Protein AF-A0AAU2MU47-F1 (afdb_monomer_lite)

Sequence (143 aa):
MTFEFDEEWTRAKGEAVMRLASAGPSPAPTPRPGPSPSAGDPDLGLVDRPVHSKASGIRTANAQARGRSTLDDAEAVGKSHSGWVAGPASNDCVAGWQRRLRELADLVDDAADALTKGANGITAEDQAIADRLRAAGGVLEDA

Secondary structure (DSSP, 8-state):
---HHHHHHHHHHHHHHHHHHH-PPPPPPPPP-PPPPPSS--------HHHHHHHHHHHHHHHHHHHH-PPPPHHHHHHHSTT----HHHHHHHHHHHHHHHHHHHHHHHHHHHHHHHHHHHHHHHHHHHHHHHHHHHHHH--

Radius of gyration: 25.7 Å; chains: 1; bounding box: 54×36×80 Å

pLDDT: mean 76.42, std 16.59, range [37.38, 96.19]

Structure (mmCIF, N/CA/C/O backbone):
data_AF-A0AAU2MU47-F1
#
_entry.id   AF-A0AAU2MU47-F1
#
loop_
_atom_site.group_PDB
_atom_site.id
_atom_site.type_symbol
_atom_site.label_atom_id
_atom_site.label_alt_id
_atom_site.label_comp_id
_atom_site.label_asym_id
_atom_site.label_entity_id
_atom_site.label_seq_id
_atom_site.pdbx_PDB_ins_code
_atom_site.Cartn_x
_atom_site.Cartn_y
_atom_site.Cartn_z
_atom_site.occupancy
_atom_site.B_iso_or_equiv
_atom_site.auth_s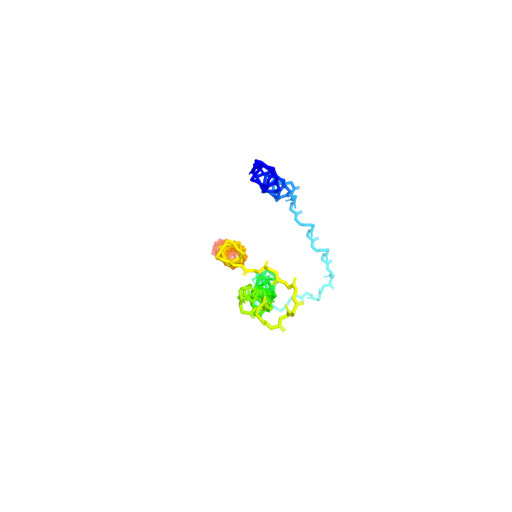eq_id
_atom_site.auth_comp_id
_atom_site.auth_asym_id
_atom_site.auth_atom_id
_atom_site.pdbx_PDB_model_num
ATOM 1 N N . MET A 1 1 ? 6.633 17.117 -20.357 1.00 42.00 1 MET A N 1
ATOM 2 C CA . MET A 1 1 ? 5.164 17.178 -20.220 1.00 42.00 1 MET A CA 1
ATOM 3 C C . MET A 1 1 ? 4.809 16.189 -19.113 1.00 42.00 1 MET A C 1
ATOM 5 O O . MET A 1 1 ? 4.725 15.007 -19.387 1.00 42.00 1 MET A O 1
ATOM 9 N N . THR A 1 2 ? 4.818 16.625 -17.850 1.00 54.06 2 THR A N 1
ATOM 10 C CA . THR A 1 2 ? 4.844 15.733 -16.661 1.00 54.06 2 THR A CA 1
ATOM 11 C C . THR A 1 2 ? 3.824 16.132 -15.588 1.00 54.06 2 THR A C 1
ATOM 13 O O . THR A 1 2 ? 3.965 15.750 -14.437 1.00 54.06 2 THR A O 1
ATOM 16 N N . PHE A 1 3 ? 2.797 16.906 -15.944 1.00 52.75 3 PHE A N 1
ATOM 17 C CA . PHE A 1 3 ? 1.870 17.499 -14.971 1.00 52.75 3 PHE A CA 1
ATOM 18 C C . PHE A 1 3 ? 0.585 16.688 -14.733 1.00 52.75 3 PHE A C 1
ATOM 20 O O . PHE A 1 3 ? -0.154 16.993 -13.809 1.00 52.75 3 PHE A O 1
ATOM 27 N N . GLU A 1 4 ? 0.329 15.630 -15.505 1.00 69.69 4 GLU A N 1
ATOM 28 C CA . GLU A 1 4 ? -0.947 14.897 -15.439 1.00 69.69 4 GLU A CA 1
ATOM 29 C C . GLU A 1 4 ? -1.026 13.902 -14.272 1.00 69.69 4 GLU A C 1
ATOM 31 O O . GLU A 1 4 ? -2.055 13.790 -13.612 1.00 69.69 4 GLU A O 1
ATOM 36 N N . PHE A 1 5 ? 0.075 13.210 -13.964 1.00 69.38 5 PHE A N 1
ATOM 37 C CA . PHE A 1 5 ? 0.056 12.141 -12.963 1.00 69.38 5 PHE A CA 1
ATOM 38 C C . PHE A 1 5 ? -0.057 12.664 -11.526 1.00 69.38 5 PHE A C 1
ATOM 40 O O . PHE A 1 5 ? -0.819 12.116 -10.734 1.00 69.38 5 PHE A O 1
ATOM 47 N N . ASP A 1 6 ? 0.672 13.726 -11.175 1.00 76.31 6 ASP A N 1
ATOM 48 C CA . ASP A 1 6 ? 0.603 14.292 -9.821 1.00 76.31 6 ASP A CA 1
ATOM 49 C C . ASP A 1 6 ? -0.767 14.928 -9.543 1.00 76.31 6 ASP A C 1
ATOM 51 O O . ASP A 1 6 ? -1.283 14.825 -8.426 1.00 76.31 6 ASP A O 1
ATOM 55 N N . GLU A 1 7 ? -1.405 15.514 -10.559 1.00 79.06 7 GLU A N 1
ATOM 56 C CA . GLU A 1 7 ? -2.770 16.034 -10.452 1.00 79.06 7 GLU A CA 1
ATOM 57 C C . GLU A 1 7 ? -3.803 14.912 -10.299 1.00 79.06 7 GLU A C 1
ATOM 59 O O . GLU A 1 7 ? -4.667 14.989 -9.419 1.00 79.06 7 GLU A O 1
ATOM 64 N N . GLU A 1 8 ? -3.703 13.842 -11.091 1.00 75.75 8 GLU A N 1
ATOM 65 C CA . GLU A 1 8 ? -4.571 12.668 -10.941 1.00 75.75 8 GLU A CA 1
ATOM 66 C C . GLU A 1 8 ? -4.379 11.977 -9.592 1.00 75.75 8 GLU A C 1
ATOM 68 O O . GLU A 1 8 ? -5.352 11.597 -8.936 1.00 75.75 8 GLU A O 1
ATOM 73 N N . TRP A 1 9 ? -3.135 11.865 -9.131 1.00 73.62 9 TRP A N 1
ATOM 74 C CA . TRP A 1 9 ? -2.810 11.249 -7.852 1.00 73.62 9 TRP A CA 1
ATOM 75 C C . TRP A 1 9 ? -3.358 12.054 -6.675 1.00 73.62 9 TRP A C 1
ATOM 77 O O . TRP A 1 9 ? -3.917 11.497 -5.725 1.00 73.62 9 TRP A O 1
ATOM 87 N N . THR A 1 10 ? -3.254 13.379 -6.750 1.00 83.62 10 THR A N 1
ATOM 88 C CA . THR A 1 10 ? -3.796 14.278 -5.728 1.00 83.62 10 THR A CA 1
ATOM 89 C C . THR A 1 10 ? -5.325 14.225 -5.707 1.00 83.62 10 THR A C 1
ATOM 91 O O . THR A 1 10 ? -5.925 14.159 -4.630 1.00 83.62 10 THR A O 1
ATOM 94 N N . ARG A 1 11 ? -5.963 14.150 -6.882 1.00 80.06 11 ARG A N 1
ATOM 95 C CA . ARG A 1 11 ? -7.417 13.975 -7.019 1.00 80.06 11 ARG A CA 1
ATOM 96 C C . ARG A 1 11 ? -7.891 12.651 -6.414 1.00 80.06 11 ARG A C 1
ATOM 98 O O . ARG A 1 11 ? -8.823 12.649 -5.613 1.00 80.06 11 ARG A O 1
ATOM 105 N N . ALA A 1 12 ? -7.213 11.547 -6.725 1.00 72.56 12 ALA A N 1
ATOM 106 C CA . ALA A 1 12 ? -7.555 10.220 -6.215 1.00 72.56 12 ALA A CA 1
ATOM 107 C C . ALA A 1 12 ? -7.453 10.137 -4.682 1.00 72.56 12 ALA A C 1
ATOM 109 O O . ALA A 1 12 ? -8.334 9.571 -4.030 1.00 72.56 12 ALA A O 1
ATOM 110 N N . LYS A 1 13 ? -6.421 10.754 -4.084 1.00 78.62 13 LYS A N 1
ATOM 111 C CA . LYS A 1 13 ? -6.307 10.867 -2.620 1.00 78.62 13 LYS A CA 1
ATOM 112 C C . LYS A 1 13 ? -7.459 11.662 -2.013 1.00 78.62 13 LYS A C 1
ATOM 114 O O .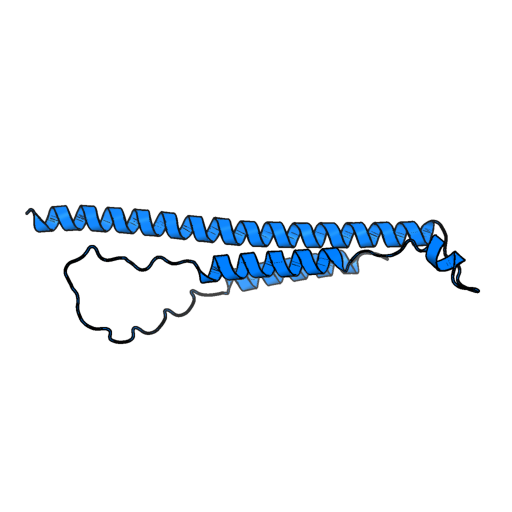 LYS A 1 13 ? -8.036 11.222 -1.021 1.00 78.62 13 LYS A O 1
ATOM 119 N N . GLY A 1 14 ? -7.801 12.806 -2.607 1.00 79.12 14 GLY A N 1
ATOM 120 C CA . GLY A 1 14 ? -8.910 13.641 -2.143 1.00 79.12 14 GLY A CA 1
ATOM 121 C C . GLY A 1 14 ? -10.241 12.888 -2.152 1.00 79.12 14 GLY A C 1
ATOM 122 O O . GLY A 1 14 ? -10.969 12.900 -1.161 1.00 79.12 14 GLY A O 1
ATOM 123 N N . GLU A 1 15 ? -10.528 12.149 -3.225 1.00 78.56 15 GLU A N 1
ATOM 124 C CA . GLU A 1 15 ? -11.738 11.328 -3.293 1.00 78.56 15 GLU A CA 1
ATOM 125 C C . GLU A 1 15 ? -11.760 10.197 -2.260 1.00 78.56 15 GLU A C 1
ATOM 127 O O . GLU A 1 15 ? -12.816 9.895 -1.707 1.00 78.56 15 GLU A O 1
ATOM 132 N N . ALA A 1 16 ? -10.621 9.555 -1.989 1.00 64.38 16 ALA A N 1
ATOM 133 C CA . ALA A 1 16 ? -10.541 8.494 -0.987 1.00 64.38 16 ALA A CA 1
ATOM 134 C C . ALA A 1 16 ? -10.826 9.027 0.427 1.00 64.38 16 ALA A C 1
ATOM 136 O O . ALA A 1 16 ? -11.589 8.413 1.172 1.00 64.38 16 ALA A O 1
ATOM 137 N N . VAL A 1 17 ? -10.282 10.201 0.764 1.00 76.50 17 VAL A N 1
ATOM 138 C CA . VAL A 1 17 ? -10.554 10.888 2.038 1.00 76.50 17 VAL A CA 1
ATOM 139 C C . VAL A 1 17 ? -12.030 11.272 2.145 1.00 76.50 17 VAL A C 1
ATOM 141 O O . VAL A 1 17 ? -12.652 11.024 3.176 1.00 76.50 17 VAL A O 1
ATOM 144 N N . MET A 1 18 ? -12.626 11.799 1.072 1.00 73.88 18 MET A N 1
ATOM 145 C CA . MET A 1 18 ? -14.053 12.129 1.050 1.00 73.88 18 MET A CA 1
ATOM 146 C C . MET A 1 18 ? -14.936 10.887 1.192 1.00 73.88 18 MET A C 1
ATOM 148 O O . MET A 1 18 ? -15.913 10.928 1.934 1.00 73.88 18 MET A O 1
ATOM 152 N N . ARG A 1 19 ? -14.595 9.763 0.546 1.00 69.50 19 ARG A N 1
ATOM 153 C CA . ARG A 1 19 ? -15.320 8.490 0.708 1.00 69.50 19 ARG A CA 1
ATOM 154 C C . ARG A 1 19 ? -15.230 7.961 2.136 1.00 69.50 19 ARG A C 1
ATOM 156 O O . ARG A 1 19 ? -16.230 7.470 2.641 1.00 69.50 19 ARG A O 1
ATOM 163 N N . LEU A 1 20 ? -14.077 8.099 2.790 1.00 62.75 20 LEU A N 1
ATOM 164 C CA . LEU A 1 20 ? -13.908 7.708 4.189 1.00 62.75 20 LEU A CA 1
ATOM 165 C C . LEU A 1 20 ? -14.724 8.606 5.131 1.00 62.75 20 LEU A C 1
ATOM 167 O O . LEU A 1 20 ? -15.364 8.100 6.043 1.00 62.75 20 LEU A O 1
ATOM 171 N N . ALA A 1 21 ? -14.769 9.914 4.870 1.00 67.75 21 ALA A N 1
ATOM 172 C CA . ALA A 1 21 ? -15.597 10.855 5.627 1.00 67.75 21 ALA A CA 1
ATOM 173 C C . ALA A 1 21 ? -17.108 10.668 5.376 1.00 67.75 21 ALA A C 1
ATOM 175 O O . ALA A 1 21 ? -17.922 10.968 6.244 1.00 67.75 21 ALA A O 1
ATOM 176 N N . SER A 1 22 ? -17.479 10.170 4.191 1.00 64.44 22 SER A N 1
ATOM 177 C CA . SER A 1 22 ? -18.869 9.900 3.787 1.00 64.44 22 SER A CA 1
ATOM 178 C C . SER A 1 22 ? -19.344 8.495 4.158 1.00 64.44 22 SER A C 1
ATOM 180 O O . SER A 1 22 ? -20.539 8.209 4.062 1.00 64.44 22 SER A O 1
ATOM 182 N N . ALA A 1 23 ? -18.428 7.602 4.540 1.00 56.03 23 ALA A N 1
ATOM 183 C CA . ALA A 1 23 ? -18.758 6.288 5.059 1.00 56.03 23 ALA A CA 1
ATOM 184 C C . ALA A 1 23 ? -19.409 6.481 6.432 1.00 56.03 23 ALA A C 1
ATOM 186 O O . ALA A 1 23 ? -18.741 6.566 7.459 1.00 56.03 23 ALA A O 1
ATOM 187 N N . GLY A 1 24 ? -20.735 6.616 6.427 1.00 56.00 24 GLY A N 1
ATOM 188 C CA . GLY A 1 24 ? -21.534 6.621 7.644 1.00 56.00 24 GLY A CA 1
ATOM 189 C C . GLY A 1 24 ? -21.294 5.353 8.476 1.00 56.00 24 GLY A C 1
ATOM 190 O O . GLY A 1 24 ? -20.769 4.362 7.957 1.00 56.00 24 GLY A O 1
ATOM 191 N N . PRO A 1 25 ? -21.674 5.368 9.765 1.00 52.31 25 PRO A N 1
ATOM 192 C CA . PRO A 1 25 ? -21.477 4.231 10.654 1.00 52.31 25 PRO A CA 1
ATOM 193 C C . PRO A 1 25 ? -22.059 2.960 10.031 1.00 52.31 25 PRO A C 1
ATOM 195 O O . PRO A 1 25 ? -23.197 2.943 9.555 1.00 52.31 25 PRO A O 1
ATOM 198 N N . SER A 1 26 ? -21.239 1.909 10.006 1.00 50.97 26 SER A N 1
ATOM 199 C CA . SER A 1 26 ? -21.611 0.597 9.482 1.00 50.97 26 SER A CA 1
ATOM 200 C C . SER A 1 26 ? -22.913 0.129 10.150 1.00 50.97 26 SER A C 1
ATOM 202 O O . SER A 1 26 ? -23.026 0.256 11.374 1.00 50.97 26 SER A O 1
ATOM 204 N N . PRO A 1 27 ? -23.910 -0.382 9.401 1.00 45.91 27 PRO A N 1
ATOM 205 C CA . PRO A 1 27 ? -25.163 -0.819 9.998 1.00 45.91 27 PRO A CA 1
ATOM 206 C C . PRO A 1 27 ? -24.881 -1.919 11.022 1.00 45.91 27 PRO A C 1
ATOM 208 O O . PRO A 1 27 ? -24.239 -2.926 10.713 1.00 45.91 27 PRO A O 1
ATOM 211 N N . ALA A 1 28 ? -25.349 -1.703 12.251 1.00 43.12 28 ALA A N 1
ATOM 212 C CA . ALA A 1 28 ? -25.200 -2.665 13.329 1.00 43.12 28 ALA A CA 1
ATOM 213 C C . ALA A 1 28 ? -25.838 -4.009 12.921 1.00 43.12 28 ALA A C 1
ATOM 215 O O . ALA A 1 28 ? -26.951 -4.017 12.379 1.00 43.12 28 ALA A O 1
ATOM 216 N N . PRO A 1 29 ? -25.163 -5.149 13.155 1.00 47.06 29 PRO A N 1
ATOM 217 C CA . PRO A 1 29 ? -25.738 -6.453 12.862 1.00 47.06 29 PRO A CA 1
ATOM 218 C C . PRO A 1 29 ? -27.030 -6.644 13.665 1.00 47.06 29 PRO A C 1
ATOM 220 O O . PRO A 1 29 ? -27.088 -6.361 14.861 1.00 47.06 29 PRO A O 1
ATOM 223 N N . THR A 1 30 ? -28.083 -7.117 12.999 1.00 45.34 30 THR A N 1
ATOM 224 C CA . THR A 1 30 ? -29.383 -7.385 13.624 1.00 45.34 30 THR A CA 1
ATOM 225 C C . THR A 1 30 ? -29.220 -8.456 14.714 1.00 45.34 30 THR A C 1
ATOM 227 O O . THR A 1 30 ? -28.721 -9.543 14.403 1.00 45.34 30 THR A O 1
ATOM 230 N N . PRO A 1 31 ? -29.631 -8.208 15.974 1.00 40.44 31 PRO A N 1
ATOM 231 C CA . PRO A 1 31 ? -29.492 -9.189 17.044 1.00 40.44 31 PRO A CA 1
ATOM 232 C C . PRO A 1 31 ? -30.339 -10.429 16.744 1.00 40.44 31 PRO A C 1
ATOM 234 O O . PRO A 1 31 ? -31.557 -10.346 16.583 1.00 40.44 31 PRO A O 1
ATOM 237 N N . ARG A 1 32 ? -29.697 -11.595 16.666 1.00 47.88 32 ARG A N 1
ATOM 238 C CA . ARG A 1 32 ? -30.381 -12.892 16.610 1.00 47.88 32 ARG A CA 1
ATOM 239 C C . ARG A 1 32 ? -30.698 -13.317 18.053 1.00 47.88 32 ARG A C 1
ATOM 241 O O . ARG A 1 32 ? -29.802 -13.200 18.887 1.00 47.88 32 ARG A O 1
ATOM 248 N N . PRO A 1 33 ? -31.907 -13.815 18.381 1.00 37.38 33 PRO A N 1
ATOM 249 C CA . PRO A 1 33 ? -32.217 -14.218 19.750 1.00 37.38 33 PRO A CA 1
ATOM 250 C C . PRO A 1 33 ? -31.368 -15.439 20.127 1.00 37.38 33 PRO A C 1
ATOM 252 O O . PRO A 1 33 ? -31.555 -16.525 19.576 1.00 37.38 33 PRO A O 1
ATOM 255 N N . GLY A 1 34 ? -30.402 -15.239 21.020 1.00 49.28 34 GLY A N 1
ATOM 256 C CA . GLY A 1 34 ? -29.652 -16.296 21.696 1.00 49.28 34 GLY A CA 1
ATOM 257 C C . GLY A 1 34 ? -30.246 -16.586 23.082 1.00 49.28 34 GLY A C 1
ATOM 258 O O . GLY A 1 34 ? -30.967 -15.742 23.617 1.00 49.28 34 GLY A O 1
ATOM 259 N N . PRO A 1 35 ? -29.989 -17.772 23.660 1.00 40.34 35 PRO A N 1
ATOM 260 C CA . PRO A 1 35 ? -30.527 -18.153 24.964 1.00 40.34 35 PRO A CA 1
ATOM 261 C C . PRO A 1 35 ? -30.010 -17.239 26.094 1.00 40.34 35 PRO A C 1
ATOM 263 O O . PRO A 1 35 ? -28.840 -16.864 26.113 1.00 40.34 35 PRO A O 1
ATOM 266 N N . SER A 1 36 ? -30.909 -16.893 27.023 1.00 44.16 36 SER A N 1
ATOM 267 C CA . SER A 1 36 ? -30.685 -16.061 28.221 1.00 44.16 36 SER A CA 1
ATOM 268 C C . SER A 1 36 ? -29.695 -16.668 29.241 1.00 44.16 36 SER A C 1
ATOM 270 O O . SER A 1 36 ? -29.420 -17.867 29.189 1.00 44.16 36 SER A O 1
ATOM 272 N N . PRO A 1 37 ? -29.142 -15.843 30.158 1.00 42.97 37 PRO A N 1
ATOM 273 C CA . PRO A 1 37 ? -27.734 -15.891 30.544 1.00 42.97 37 PRO A CA 1
ATOM 274 C C . PRO A 1 37 ? -27.448 -16.760 31.772 1.00 42.97 37 PRO A C 1
ATOM 276 O O . PRO A 1 37 ? -28.228 -16.821 32.720 1.00 42.97 37 PRO A O 1
ATOM 279 N N . SER A 1 38 ? -26.260 -17.365 31.780 1.00 39.53 38 SER A N 1
ATOM 280 C CA . SER A 1 38 ? -25.585 -17.787 33.007 1.00 39.53 38 SER A CA 1
ATOM 281 C C . SER A 1 38 ? -24.858 -16.578 33.587 1.00 39.53 38 SER A C 1
ATOM 283 O O . SER A 1 38 ? -24.176 -15.876 32.846 1.00 39.53 38 SER A O 1
ATOM 285 N N . ALA A 1 39 ? -24.993 -16.359 34.896 1.00 39.38 39 ALA A N 1
ATOM 286 C CA . ALA A 1 39 ? -24.252 -15.360 35.655 1.00 39.38 39 ALA A CA 1
ATOM 287 C C . ALA A 1 39 ? -22.741 -15.608 35.513 1.00 39.38 39 ALA A C 1
ATOM 289 O O . ALA A 1 39 ? -22.159 -16.488 36.142 1.00 39.38 39 ALA A O 1
ATOM 290 N N . GLY A 1 40 ? -22.138 -14.857 34.610 1.00 42.34 40 GLY A N 1
ATOM 291 C CA . GLY A 1 40 ? -20.720 -14.771 34.331 1.00 42.34 40 GLY A CA 1
ATOM 292 C C . GLY A 1 40 ? -20.537 -13.419 33.664 1.00 42.34 40 GLY A C 1
ATOM 293 O O . GLY A 1 40 ? -21.356 -13.049 32.825 1.00 42.34 40 GLY A O 1
ATOM 294 N N . ASP A 1 41 ? -19.544 -12.672 34.135 1.00 47.56 41 ASP A N 1
ATOM 295 C CA . ASP A 1 41 ? -19.172 -11.326 33.694 1.00 47.56 41 ASP A CA 1
ATOM 296 C C . ASP A 1 41 ? -19.490 -11.105 32.197 1.00 47.56 41 ASP A C 1
ATOM 298 O O . ASP A 1 41 ? -19.022 -11.899 31.373 1.00 47.56 41 ASP A O 1
ATOM 302 N N . PRO A 1 42 ? -20.331 -10.119 31.819 1.00 46.66 42 PRO A N 1
ATOM 303 C CA . PRO A 1 42 ? -20.730 -9.951 30.431 1.00 46.66 42 PRO A CA 1
ATOM 304 C C . PRO A 1 42 ? -19.510 -9.561 29.596 1.00 46.66 42 PRO A C 1
ATOM 306 O O . PRO A 1 42 ? -19.056 -8.417 29.612 1.00 46.66 42 PRO A O 1
ATOM 309 N N . ASP A 1 43 ? -18.984 -10.534 28.854 1.00 53.56 43 ASP A N 1
ATOM 310 C CA . ASP A 1 43 ? -18.076 -10.289 27.743 1.00 53.56 43 ASP A CA 1
ATOM 311 C C . ASP A 1 43 ? -18.837 -9.455 26.706 1.00 53.56 43 ASP A C 1
ATOM 313 O O . ASP A 1 43 ? -19.765 -9.935 26.049 1.00 53.56 43 ASP A O 1
ATOM 317 N N . LEU A 1 44 ? -18.479 -8.174 26.602 1.00 57.00 44 LEU A N 1
ATOM 318 C CA . LEU A 1 44 ? -19.135 -7.217 25.712 1.00 57.00 44 LEU A CA 1
ATOM 319 C C . LEU A 1 44 ? -18.833 -7.478 24.228 1.00 57.00 44 LEU A C 1
ATOM 321 O O . LEU A 1 44 ? -19.311 -6.734 23.373 1.00 57.00 44 LEU A O 1
ATOM 325 N N . GLY A 1 45 ? -18.066 -8.523 23.896 1.00 53.41 45 GLY A N 1
ATOM 326 C CA . GLY A 1 45 ? -17.855 -8.936 22.513 1.00 53.41 45 GLY A CA 1
ATOM 327 C C . GLY A 1 45 ? -17.075 -7.907 21.694 1.00 53.41 45 GLY A C 1
ATOM 328 O O . GLY A 1 45 ? -17.290 -7.792 20.486 1.00 53.41 45 GLY A O 1
ATOM 329 N N . LEU A 1 46 ? -16.162 -7.173 22.340 1.00 56.34 46 LEU A N 1
ATOM 330 C CA . LEU A 1 46 ? -15.270 -6.191 21.718 1.00 56.34 46 LEU A CA 1
ATOM 331 C C . LEU A 1 46 ? -14.203 -6.915 20.882 1.00 56.34 46 LEU A C 1
ATOM 333 O O . LEU A 1 46 ? -13.065 -7.106 21.308 1.00 56.34 46 LEU A O 1
ATOM 337 N N . VAL A 1 47 ? -14.587 -7.415 19.705 1.00 57.75 47 VAL A N 1
ATOM 338 C CA . VAL A 1 47 ? -13.723 -8.264 18.875 1.00 57.75 47 VAL A CA 1
ATOM 339 C C . VAL A 1 47 ? -13.451 -7.612 17.518 1.00 57.75 47 VAL A C 1
ATOM 341 O O . VAL A 1 47 ? -14.168 -7.860 16.551 1.00 57.75 47 VAL A O 1
ATOM 344 N N . ASP A 1 48 ? -12.347 -6.870 17.386 1.00 61.16 48 ASP A N 1
ATOM 345 C CA . ASP A 1 48 ? -11.945 -6.251 16.106 1.00 61.16 48 ASP A CA 1
ATOM 346 C C . ASP A 1 48 ? -11.156 -7.189 15.160 1.00 61.16 48 ASP A C 1
ATOM 348 O O . ASP A 1 48 ? -10.274 -6.821 14.373 1.00 61.16 48 ASP A O 1
ATOM 352 N N . ARG A 1 49 ? -11.472 -8.487 15.219 1.00 69.94 49 ARG A N 1
ATOM 353 C CA . ARG A 1 49 ? -10.864 -9.503 14.344 1.00 69.94 49 ARG A CA 1
ATOM 354 C C . ARG A 1 49 ? -11.025 -9.210 12.846 1.00 69.94 49 ARG A C 1
ATOM 356 O O . ARG A 1 49 ? -10.091 -9.539 12.106 1.00 69.94 49 ARG A O 1
ATOM 363 N N . PRO A 1 50 ? -12.142 -8.633 12.358 1.00 80.06 50 PRO A N 1
ATOM 364 C CA . PRO A 1 50 ? -12.289 -8.323 10.942 1.00 80.06 50 PRO A CA 1
ATOM 365 C C . PRO A 1 50 ? -11.265 -7.300 10.435 1.00 80.06 50 PRO A C 1
ATOM 367 O O . PRO A 1 50 ? -10.669 -7.544 9.383 1.00 80.06 50 PRO A O 1
ATOM 370 N N . VAL A 1 51 ? -11.001 -6.205 11.163 1.00 80.81 51 VAL A N 1
ATOM 371 C CA . VAL A 1 51 ? -10.046 -5.172 10.718 1.00 80.81 51 VAL A CA 1
ATOM 372 C C . VAL A 1 51 ? -8.621 -5.708 10.741 1.00 80.81 51 VAL A C 1
ATOM 374 O O . VAL A 1 51 ? -7.902 -5.575 9.748 1.00 80.81 51 VAL A O 1
ATOM 377 N N . HIS A 1 52 ? -8.229 -6.421 11.799 1.00 80.69 52 HIS A N 1
ATOM 378 C CA . HIS A 1 52 ? -6.920 -7.078 11.850 1.00 80.69 52 HIS A CA 1
ATOM 379 C C . HIS A 1 52 ? -6.732 -8.107 10.730 1.00 80.69 52 HIS A C 1
ATOM 381 O O . HIS A 1 52 ? -5.665 -8.173 10.114 1.00 80.69 52 HIS A O 1
ATOM 387 N N . SER A 1 53 ? -7.773 -8.884 10.417 1.00 81.50 53 SER A N 1
ATOM 388 C CA . SER A 1 53 ? -7.743 -9.834 9.303 1.00 81.50 53 SER A CA 1
ATOM 389 C C . SER A 1 53 ? -7.567 -9.125 7.958 1.00 81.50 53 SER A C 1
ATOM 391 O O . SER A 1 53 ? -6.750 -9.558 7.144 1.00 81.50 53 SER A O 1
ATOM 393 N N . LYS A 1 54 ? -8.266 -8.005 7.726 1.00 83.00 54 LYS A N 1
ATOM 394 C CA . LYS A 1 54 ? -8.101 -7.202 6.506 1.00 83.00 54 LYS A CA 1
ATOM 395 C C . LYS A 1 54 ? -6.706 -6.590 6.408 1.00 83.00 54 LYS A C 1
ATOM 397 O O . LYS A 1 54 ? -6.082 -6.728 5.360 1.00 83.00 54 LYS A O 1
ATOM 402 N N . ALA A 1 55 ? -6.191 -5.994 7.482 1.00 86.88 55 ALA A N 1
ATOM 403 C CA . ALA A 1 55 ? -4.839 -5.439 7.516 1.00 86.88 55 ALA A CA 1
ATOM 404 C C . ALA A 1 55 ? -3.774 -6.514 7.229 1.00 86.88 55 ALA A C 1
ATOM 406 O O . ALA A 1 55 ? -2.873 -6.305 6.419 1.00 86.88 55 ALA A O 1
ATOM 407 N N . SER A 1 56 ? -3.919 -7.707 7.811 1.00 86.81 56 SER A N 1
ATOM 408 C CA . SER A 1 56 ? -3.047 -8.853 7.522 1.00 86.81 56 SER A CA 1
ATOM 409 C C . SER A 1 56 ? -3.141 -9.318 6.061 1.00 86.81 56 SER A C 1
ATOM 411 O O . SER A 1 56 ? -2.116 -9.590 5.426 1.00 86.81 56 SER A O 1
ATOM 413 N N . GLY A 1 57 ? -4.350 -9.354 5.494 1.00 87.19 57 GLY A N 1
ATOM 414 C CA . GLY A 1 57 ? -4.563 -9.669 4.081 1.00 87.19 57 GLY A CA 1
ATOM 415 C C . GLY A 1 57 ? -3.893 -8.658 3.149 1.00 87.19 57 GLY A C 1
ATOM 416 O O . GLY A 1 57 ? -3.242 -9.058 2.185 1.00 87.19 57 GLY A O 1
ATOM 417 N N . ILE A 1 58 ? -3.981 -7.364 3.472 1.00 89.75 58 ILE A N 1
ATOM 418 C CA . ILE A 1 58 ? -3.315 -6.282 2.734 1.00 89.75 58 ILE A CA 1
ATOM 419 C C . ILE A 1 58 ? -1.796 -6.474 2.755 1.00 89.75 58 ILE A C 1
ATOM 421 O O . ILE A 1 58 ? -1.187 -6.493 1.688 1.00 89.75 58 ILE A O 1
ATOM 425 N N . ARG A 1 59 ? -1.191 -6.712 3.928 1.00 90.88 59 ARG A N 1
ATOM 426 C CA . ARG A 1 59 ? 0.256 -6.984 4.039 1.00 90.88 59 ARG A CA 1
ATOM 427 C C . ARG A 1 59 ? 0.676 -8.185 3.194 1.00 90.88 59 ARG A C 1
ATOM 429 O O . ARG A 1 59 ? 1.673 -8.132 2.481 1.00 90.88 59 ARG A O 1
ATOM 436 N N . THR A 1 60 ? -0.109 -9.260 3.232 1.00 93.00 60 THR A N 1
ATOM 437 C CA . THR A 1 60 ? 0.161 -10.468 2.439 1.00 93.00 60 THR A CA 1
ATOM 438 C C . THR A 1 60 ? 0.128 -10.172 0.940 1.00 93.00 60 THR A C 1
ATOM 440 O O . THR A 1 60 ? 1.048 -10.546 0.211 1.00 93.00 60 THR A O 1
ATOM 443 N N . ALA A 1 61 ? -0.907 -9.471 0.473 1.00 93.25 61 ALA A N 1
ATOM 444 C CA . ALA A 1 61 ? -1.036 -9.087 -0.928 1.00 93.25 61 ALA A CA 1
ATOM 445 C C . ALA A 1 61 ? 0.094 -8.138 -1.366 1.00 93.25 61 ALA A C 1
ATOM 447 O O . ALA A 1 61 ? 0.654 -8.317 -2.448 1.00 93.25 61 ALA A O 1
ATOM 448 N N . ASN A 1 62 ? 0.471 -7.183 -0.513 1.00 93.50 62 ASN A N 1
ATOM 449 C CA . ASN A 1 62 ? 1.553 -6.235 -0.766 1.00 93.50 62 ASN A CA 1
ATOM 450 C C . ASN A 1 62 ? 2.918 -6.934 -0.861 1.00 93.50 62 ASN A C 1
ATOM 452 O O . ASN A 1 62 ? 3.673 -6.697 -1.800 1.00 93.50 62 ASN A O 1
ATOM 456 N N . ALA A 1 63 ? 3.206 -7.876 0.041 1.00 91.19 63 ALA A N 1
ATOM 457 C CA . ALA A 1 63 ? 4.420 -8.689 -0.010 1.00 91.19 63 ALA A CA 1
ATOM 458 C C . ALA A 1 63 ? 4.508 -9.514 -1.308 1.00 91.19 63 ALA A C 1
ATOM 460 O O . ALA A 1 63 ? 5.554 -9.552 -1.959 1.00 91.19 63 ALA A O 1
ATOM 461 N N . GLN A 1 64 ? 3.396 -10.120 -1.740 1.00 91.12 64 GLN A N 1
ATOM 462 C CA . GLN A 1 64 ? 3.334 -10.831 -3.021 1.00 91.12 64 GLN A CA 1
ATOM 463 C C . GLN A 1 64 ? 3.470 -9.899 -4.231 1.00 91.12 64 GLN A C 1
ATOM 465 O O . GLN A 1 64 ? 3.994 -10.309 -5.266 1.00 91.12 64 GLN A O 1
ATOM 470 N N . ALA A 1 65 ? 2.954 -8.671 -4.150 1.00 89.12 65 ALA A N 1
ATOM 471 C CA . ALA A 1 65 ? 3.102 -7.676 -5.206 1.00 89.12 65 ALA A CA 1
ATOM 472 C C . ALA A 1 65 ? 4.564 -7.226 -5.325 1.00 89.12 65 ALA A C 1
ATOM 474 O O . ALA A 1 65 ? 5.114 -7.276 -6.422 1.00 89.12 65 ALA A O 1
ATOM 475 N N . ARG A 1 66 ? 5.220 -6.916 -4.199 1.00 89.50 66 ARG A N 1
ATOM 476 C CA . ARG A 1 66 ? 6.646 -6.556 -4.135 1.00 89.50 66 ARG A CA 1
ATOM 477 C C . ARG A 1 66 ? 7.554 -7.600 -4.767 1.00 89.50 66 ARG A C 1
ATOM 479 O O . ARG A 1 66 ? 8.435 -7.251 -5.545 1.00 89.50 66 ARG A O 1
ATOM 486 N N . GLY A 1 67 ? 7.316 -8.877 -4.467 1.00 84.88 67 GLY A N 1
ATOM 487 C CA . GLY A 1 67 ? 8.090 -9.975 -5.051 1.00 84.88 67 GLY A CA 1
ATOM 488 C C . GLY A 1 67 ? 7.920 -10.123 -6.568 1.00 84.88 67 GLY A C 1
ATOM 489 O O . GLY A 1 67 ? 8.765 -10.732 -7.212 1.00 84.88 67 GLY A O 1
ATOM 490 N N . ARG A 1 68 ? 6.843 -9.573 -7.147 1.00 85.88 68 ARG A N 1
ATOM 491 C CA . ARG A 1 68 ? 6.530 -9.650 -8.585 1.00 85.88 68 ARG A CA 1
ATOM 492 C C . ARG A 1 68 ? 6.790 -8.350 -9.344 1.00 85.88 68 ARG A C 1
ATOM 494 O O . ARG A 1 68 ? 6.728 -8.351 -10.566 1.00 85.88 68 ARG A O 1
ATOM 501 N N . SER A 1 69 ? 7.042 -7.246 -8.646 1.00 83.69 69 SER A N 1
ATOM 502 C CA . SER A 1 69 ? 7.167 -5.909 -9.233 1.00 83.69 69 SER A CA 1
ATOM 503 C C . SER A 1 69 ? 8.617 -5.498 -9.518 1.00 83.69 69 SER A C 1
ATOM 505 O O . SER A 1 69 ? 8.901 -4.314 -9.695 1.00 83.69 69 SER A O 1
ATOM 507 N N . THR A 1 70 ? 9.557 -6.443 -9.514 1.00 86.94 70 THR A N 1
ATOM 508 C CA . THR A 1 70 ? 10.947 -6.198 -9.911 1.00 86.94 70 THR A CA 1
ATOM 509 C C . THR A 1 70 ? 11.038 -6.091 -11.426 1.00 86.94 70 THR A C 1
ATOM 511 O O . THR A 1 70 ? 10.664 -7.017 -12.138 1.00 86.94 70 THR A O 1
ATOM 514 N N . LEU A 1 71 ? 11.531 -4.953 -11.905 1.00 87.19 71 LEU A N 1
ATOM 515 C CA . LEU A 1 71 ? 11.794 -4.723 -13.325 1.00 87.19 71 LEU A CA 1
ATOM 516 C C . LEU A 1 71 ? 13.234 -5.123 -13.660 1.00 87.19 71 LEU A C 1
ATOM 518 O O . LEU A 1 71 ? 14.129 -4.868 -12.856 1.00 87.19 71 LEU A O 1
ATOM 522 N N . ASP A 1 72 ? 13.451 -5.709 -14.833 1.00 86.50 72 ASP A N 1
ATOM 523 C CA . ASP A 1 72 ? 14.785 -6.091 -15.303 1.00 86.50 72 ASP A CA 1
ATOM 524 C C . ASP A 1 72 ? 15.641 -4.874 -15.691 1.00 86.50 72 ASP A C 1
ATOM 526 O O . ASP A 1 72 ? 15.118 -3.809 -16.029 1.00 86.50 72 ASP A O 1
ATOM 530 N N . ASP A 1 73 ? 16.969 -5.042 -15.684 1.00 85.00 73 ASP A N 1
ATOM 531 C CA . ASP A 1 73 ? 17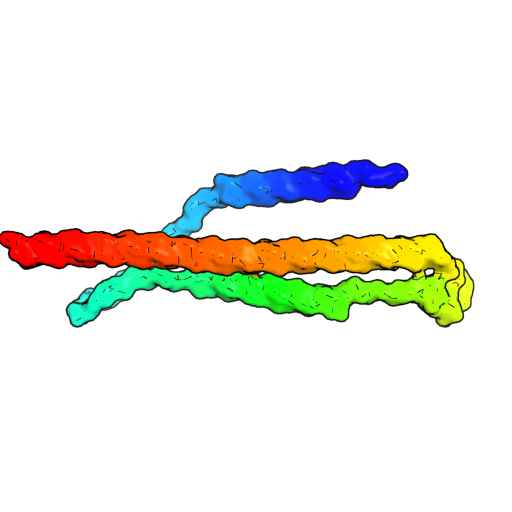.895 -4.053 -16.246 1.00 85.00 73 ASP A CA 1
ATOM 532 C C . ASP A 1 73 ? 17.670 -3.945 -17.761 1.00 85.00 73 ASP A C 1
ATOM 534 O O . ASP A 1 73 ? 17.847 -4.914 -18.508 1.00 85.00 73 ASP A O 1
ATOM 538 N N . ALA A 1 74 ? 17.253 -2.764 -18.217 1.00 85.06 74 ALA A N 1
ATOM 539 C CA . ALA A 1 74 ? 16.855 -2.565 -19.601 1.00 85.06 74 ALA A CA 1
ATOM 540 C C . ALA A 1 74 ? 18.034 -2.737 -20.564 1.00 85.06 74 ALA A C 1
ATOM 542 O O . ALA A 1 74 ? 17.840 -3.254 -21.661 1.00 85.06 74 ALA A O 1
ATOM 543 N N . GLU A 1 75 ? 19.249 -2.344 -20.177 1.00 83.62 75 GLU A N 1
ATOM 544 C CA . GLU A 1 75 ? 20.444 -2.516 -21.007 1.00 83.62 75 GLU A CA 1
ATOM 545 C C . GLU A 1 75 ? 20.841 -3.994 -21.128 1.00 83.62 75 GLU A C 1
ATOM 547 O O . GLU A 1 75 ? 21.178 -4.458 -22.219 1.00 83.62 75 GLU A O 1
ATOM 552 N N . ALA A 1 76 ? 20.762 -4.759 -20.038 1.00 84.94 76 ALA A N 1
ATOM 553 C CA . ALA A 1 76 ? 21.007 -6.198 -20.055 1.00 84.94 76 ALA A CA 1
ATOM 554 C C . ALA A 1 76 ? 19.993 -6.936 -20.945 1.00 84.94 76 ALA A C 1
ATOM 556 O O . ALA A 1 76 ? 20.396 -7.758 -21.770 1.00 84.94 76 ALA A O 1
ATOM 557 N N . VAL A 1 77 ? 18.704 -6.591 -20.842 1.00 86.12 77 VAL A N 1
ATOM 558 C CA . VAL A 1 77 ? 17.649 -7.124 -21.722 1.00 86.12 77 VAL A CA 1
ATOM 559 C C . VAL A 1 77 ? 17.869 -6.675 -23.171 1.00 86.12 77 VAL A C 1
ATOM 561 O O . VAL A 1 77 ? 17.761 -7.467 -24.102 1.00 86.12 77 VAL A O 1
ATOM 564 N N . GLY A 1 78 ? 18.261 -5.422 -23.401 1.00 84.12 78 GLY A N 1
ATOM 565 C CA . GLY A 1 78 ? 18.585 -4.933 -24.742 1.00 84.12 78 GLY A CA 1
ATOM 566 C C . GLY A 1 78 ? 19.734 -5.706 -25.398 1.00 84.12 78 GLY A C 1
ATOM 567 O O . GLY A 1 78 ? 19.693 -5.972 -26.595 1.00 84.12 78 GLY A O 1
ATOM 568 N N . LYS A 1 79 ? 20.734 -6.135 -24.618 1.00 84.19 79 LYS A N 1
ATOM 569 C CA . LYS A 1 79 ? 21.861 -6.949 -25.107 1.00 84.19 79 LYS A CA 1
ATOM 570 C C . LYS A 1 79 ? 21.467 -8.385 -25.455 1.00 84.19 79 LYS A C 1
ATOM 572 O O . LYS A 1 79 ? 22.091 -8.972 -26.336 1.00 84.19 79 LYS A O 1
ATOM 577 N N . SER A 1 80 ? 20.465 -8.959 -24.787 1.00 87.56 80 SER A N 1
ATOM 578 C CA . SER A 1 80 ? 19.991 -10.320 -25.077 1.00 87.56 80 SER A CA 1
ATOM 579 C C . SER A 1 80 ? 19.011 -10.386 -26.253 1.00 87.56 80 SER A C 1
ATOM 581 O O . SER A 1 80 ? 18.792 -11.472 -26.793 1.00 87.56 80 SER A O 1
ATOM 583 N N . HIS A 1 81 ? 18.459 -9.250 -26.694 1.00 82.56 81 HIS A N 1
ATOM 584 C CA . HIS A 1 81 ? 17.479 -9.181 -27.778 1.00 82.56 81 HIS A CA 1
ATOM 585 C C . HIS A 1 81 ? 17.999 -8.386 -28.982 1.00 82.56 81 HIS A C 1
ATOM 587 O O . HIS A 1 81 ? 18.0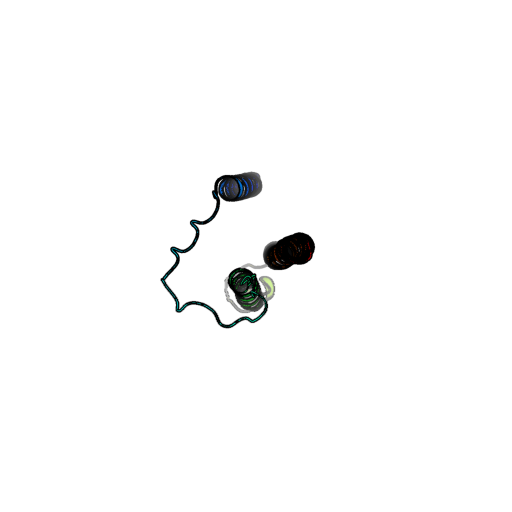70 -7.158 -28.980 1.00 82.56 81 HIS A O 1
ATOM 593 N N . SER A 1 82 ? 18.315 -9.097 -30.068 1.00 86.50 82 SER A N 1
ATOM 594 C CA . SER A 1 82 ? 18.789 -8.482 -31.312 1.00 86.50 82 SER A CA 1
ATOM 595 C C . SER A 1 82 ? 17.799 -7.438 -31.844 1.00 86.50 82 SER A C 1
ATOM 597 O O . SER A 1 82 ? 16.631 -7.751 -32.075 1.00 86.50 82 SER A O 1
ATOM 599 N N . GLY A 1 83 ? 18.284 -6.220 -32.092 1.00 82.12 83 GLY A N 1
ATOM 600 C CA . GLY A 1 83 ? 17.487 -5.116 -32.638 1.00 82.12 83 GLY A CA 1
ATOM 601 C C . GLY A 1 83 ? 16.829 -4.215 -31.589 1.00 82.12 83 GLY A C 1
ATOM 602 O O . GLY A 1 83 ? 16.193 -3.234 -31.966 1.00 82.12 83 GLY A O 1
ATOM 603 N N . TRP A 1 84 ? 16.987 -4.500 -30.293 1.00 85.00 84 TRP A N 1
ATOM 604 C CA . TRP A 1 84 ? 16.549 -3.599 -29.229 1.00 85.00 84 TRP A CA 1
ATOM 605 C C . TRP A 1 84 ? 17.635 -2.566 -28.922 1.00 85.00 84 TRP A C 1
ATOM 607 O O . TRP A 1 84 ? 18.813 -2.897 -28.806 1.00 85.00 84 TRP A O 1
ATOM 617 N N . VAL A 1 85 ? 17.233 -1.301 -28.781 1.00 78.69 85 VAL A N 1
ATOM 618 C CA . VAL A 1 85 ? 18.120 -0.218 -28.341 1.00 78.69 85 VAL A CA 1
ATOM 619 C C . VAL A 1 85 ? 17.726 0.153 -26.919 1.00 78.69 85 VAL A C 1
ATOM 621 O O . VAL A 1 85 ? 16.725 0.831 -26.700 1.00 78.69 85 VAL A O 1
ATOM 624 N N . ALA A 1 86 ? 18.519 -0.305 -25.958 1.00 83.25 86 ALA A N 1
ATOM 625 C CA . ALA A 1 86 ? 18.440 0.123 -24.571 1.00 83.25 86 ALA A CA 1
ATOM 626 C C . ALA A 1 86 ? 19.792 0.697 -24.150 1.00 83.25 86 ALA A C 1
ATOM 628 O O . ALA A 1 86 ? 20.844 0.224 -24.581 1.00 83.25 86 ALA A O 1
ATOM 629 N N . GLY A 1 87 ? 19.755 1.743 -23.335 1.00 80.88 87 GLY A N 1
ATOM 630 C CA . GLY A 1 87 ? 20.950 2.422 -22.849 1.00 80.88 87 GLY A CA 1
ATOM 631 C C . GLY A 1 87 ? 20.698 3.096 -21.503 1.00 80.88 87 GLY A C 1
ATOM 632 O O . GLY A 1 87 ? 19.660 2.849 -20.885 1.00 80.88 87 GLY A O 1
ATOM 633 N N . PRO A 1 88 ? 21.596 3.990 -21.058 1.00 82.50 88 PRO A N 1
ATOM 634 C CA . PRO A 1 88 ? 21.529 4.587 -19.723 1.00 82.50 88 PRO A CA 1
ATOM 635 C C . PRO A 1 88 ? 20.172 5.224 -19.390 1.00 82.50 88 PRO A C 1
ATOM 637 O O . PRO A 1 88 ? 19.621 4.976 -18.324 1.00 82.50 88 PRO A O 1
ATOM 640 N N . ALA A 1 89 ? 19.560 5.938 -20.340 1.00 86.44 89 ALA A N 1
ATOM 641 C CA . ALA A 1 89 ? 18.243 6.548 -20.146 1.00 86.44 89 ALA A CA 1
ATOM 642 C C . ALA A 1 89 ? 17.113 5.519 -19.912 1.00 86.44 89 ALA A C 1
ATOM 644 O O . ALA A 1 89 ? 16.162 5.789 -19.178 1.00 86.44 89 ALA A O 1
ATOM 645 N N . SER A 1 90 ? 17.205 4.330 -20.518 1.00 87.19 90 SER A N 1
ATOM 646 C CA . SER A 1 90 ? 16.258 3.232 -20.283 1.00 87.19 90 SER A CA 1
ATOM 647 C C . SER A 1 90 ? 16.398 2.694 -18.858 1.00 87.19 90 SER A C 1
ATOM 649 O O . SER A 1 90 ? 15.391 2.465 -18.189 1.00 87.19 90 SER A O 1
ATOM 651 N N . ASN A 1 91 ? 17.634 2.563 -18.373 1.00 87.62 91 ASN A N 1
ATOM 652 C CA . ASN A 1 91 ? 17.919 2.144 -17.002 1.00 87.62 91 ASN A CA 1
ATOM 653 C C . ASN A 1 91 ? 17.475 3.194 -15.974 1.00 87.62 91 ASN A C 1
ATOM 655 O O . ASN A 1 91 ? 16.896 2.828 -14.952 1.00 87.62 91 ASN A O 1
ATOM 659 N N . ASP A 1 92 ? 17.634 4.486 -16.266 1.00 88.75 92 ASP A N 1
ATOM 660 C CA . ASP A 1 92 ? 17.108 5.561 -15.416 1.00 88.75 92 ASP A CA 1
ATOM 661 C C . ASP A 1 92 ? 15.577 5.496 -15.298 1.00 88.75 92 ASP A C 1
ATOM 663 O O . ASP A 1 92 ? 15.019 5.659 -14.208 1.00 88.75 92 ASP A O 1
ATOM 667 N N . CYS A 1 93 ? 14.884 5.196 -16.402 1.00 90.94 93 CYS A N 1
ATOM 668 C CA . CYS A 1 93 ? 13.436 4.989 -16.408 1.00 90.94 93 CYS A CA 1
ATOM 669 C C . CYS A 1 93 ? 13.032 3.775 -15.555 1.00 90.94 93 CYS A C 1
ATOM 671 O O . CYS A 1 93 ? 12.147 3.888 -14.703 1.00 90.94 93 CYS A O 1
ATOM 673 N N . VAL A 1 94 ? 13.715 2.635 -15.723 1.00 91.88 94 VAL A N 1
ATOM 674 C CA . VAL A 1 94 ? 13.509 1.437 -14.891 1.00 91.88 94 VAL A CA 1
ATOM 675 C C . VAL A 1 94 ? 13.722 1.759 -13.413 1.00 91.88 94 VAL A C 1
ATOM 677 O O . VAL A 1 94 ? 12.879 1.418 -12.584 1.00 91.88 94 VAL A O 1
ATOM 680 N N . ALA A 1 95 ? 14.799 2.465 -13.071 1.00 89.69 95 ALA A N 1
ATOM 681 C CA . ALA A 1 95 ? 15.104 2.847 -11.698 1.00 89.69 95 ALA A CA 1
ATOM 682 C C . ALA A 1 95 ? 14.032 3.778 -11.106 1.00 89.69 95 ALA A C 1
ATOM 684 O O . ALA A 1 95 ? 13.647 3.621 -9.942 1.00 89.69 95 ALA A O 1
ATOM 685 N N . GLY A 1 96 ? 13.519 4.719 -11.904 1.00 93.75 96 GLY A N 1
ATOM 686 C CA . GLY A 1 96 ? 12.401 5.585 -11.534 1.00 93.75 96 GLY A CA 1
ATOM 687 C C . GLY A 1 96 ? 11.134 4.788 -11.223 1.00 93.75 96 GLY A C 1
ATOM 688 O O . GLY A 1 96 ? 10.543 4.954 -10.154 1.00 93.75 96 GLY A O 1
ATOM 689 N N . TRP A 1 97 ? 10.762 3.854 -12.100 1.00 93.50 97 TRP A N 1
ATOM 690 C CA . TRP A 1 97 ? 9.607 2.981 -11.887 1.00 93.50 97 TRP A CA 1
ATOM 691 C C . TRP A 1 97 ? 9.773 2.065 -10.678 1.00 93.50 97 TRP A C 1
ATOM 693 O O . TRP A 1 97 ? 8.876 1.982 -9.841 1.00 93.50 97 TRP A O 1
ATOM 703 N N . GLN A 1 98 ? 10.933 1.428 -10.525 1.00 94.19 98 GLN A N 1
ATOM 704 C CA . GLN A 1 98 ? 11.224 0.597 -9.359 1.00 94.19 98 GLN A CA 1
ATOM 705 C C . GLN A 1 98 ? 11.171 1.394 -8.050 1.00 94.19 98 GLN A C 1
ATOM 707 O O . GLN A 1 98 ? 10.740 0.869 -7.022 1.00 94.19 98 GLN A O 1
ATOM 712 N N . ARG A 1 99 ? 11.621 2.655 -8.045 1.00 93.31 99 ARG A N 1
ATOM 713 C CA . ARG A 1 99 ? 11.485 3.539 -6.879 1.00 93.31 99 ARG A CA 1
ATOM 714 C C . ARG A 1 99 ? 10.015 3.800 -6.574 1.00 93.31 99 ARG A C 1
ATOM 716 O O . ARG A 1 99 ? 9.595 3.592 -5.441 1.00 93.31 99 ARG A O 1
ATOM 723 N N . ARG A 1 100 ? 9.228 4.158 -7.590 1.00 94.31 100 ARG A N 1
ATOM 724 C CA . ARG A 1 100 ? 7.801 4.438 -7.422 1.00 94.31 100 ARG A CA 1
ATOM 725 C C . ARG A 1 100 ? 7.019 3.229 -6.908 1.00 94.31 100 ARG A C 1
ATOM 727 O O . ARG A 1 100 ? 6.169 3.375 -6.036 1.00 94.31 100 ARG A O 1
ATOM 734 N N . LEU A 1 101 ? 7.317 2.034 -7.414 1.00 93.81 101 LEU A N 1
ATOM 735 C CA . LEU A 1 101 ? 6.695 0.789 -6.955 1.00 93.81 101 LEU A CA 1
ATOM 736 C C . LEU A 1 101 ? 7.026 0.491 -5.486 1.00 93.81 101 LEU A C 1
ATOM 738 O O . LEU A 1 101 ? 6.153 0.044 -4.746 1.00 93.81 101 LEU A O 1
ATOM 742 N N . ARG A 1 102 ? 8.256 0.785 -5.042 1.00 93.25 102 ARG A N 1
ATOM 743 C CA . ARG A 1 102 ? 8.643 0.654 -3.629 1.00 93.25 102 ARG A CA 1
ATOM 744 C C . ARG A 1 102 ? 7.892 1.631 -2.733 1.00 93.25 102 ARG A C 1
ATOM 746 O O . ARG A 1 102 ? 7.303 1.177 -1.760 1.00 93.25 102 ARG A O 1
ATOM 753 N N . GLU A 1 103 ? 7.840 2.909 -3.110 1.00 94.19 103 GLU A N 1
ATOM 754 C CA . GLU A 1 103 ? 7.091 3.944 -2.379 1.00 94.19 103 GLU A CA 1
ATOM 755 C C . GLU A 1 103 ? 5.605 3.589 -2.235 1.00 94.19 103 GLU A C 1
ATOM 757 O O . GLU A 1 103 ? 5.015 3.765 -1.172 1.00 94.19 103 GLU A O 1
ATOM 762 N N . LEU A 1 104 ? 4.986 3.072 -3.302 1.00 94.25 104 LEU A N 1
ATOM 763 C CA . LEU A 1 104 ? 3.595 2.619 -3.260 1.00 94.25 104 LEU A CA 1
ATOM 764 C C . LEU A 1 104 ? 3.414 1.445 -2.300 1.00 94.25 104 LEU A C 1
ATOM 766 O O . LEU A 1 104 ? 2.435 1.405 -1.560 1.00 94.25 104 LEU A O 1
ATOM 770 N N . ALA A 1 105 ? 4.349 0.501 -2.298 1.00 93.00 105 ALA A N 1
ATOM 771 C CA . ALA A 1 105 ? 4.286 -0.625 -1.388 1.00 93.00 105 ALA A CA 1
ATOM 772 C C . ALA A 1 105 ? 4.526 -0.206 0.076 1.00 93.00 105 ALA A C 1
ATOM 774 O O . ALA A 1 105 ? 3.872 -0.750 0.960 1.00 93.00 105 ALA A O 1
ATOM 775 N N . ASP A 1 106 ? 5.391 0.779 0.339 1.00 94.88 106 ASP A N 1
ATOM 776 C CA . ASP A 1 106 ? 5.571 1.351 1.683 1.00 94.88 106 ASP A CA 1
ATOM 777 C C . ASP A 1 106 ? 4.274 2.015 2.164 1.00 94.88 106 ASP A C 1
ATOM 779 O O . ASP A 1 106 ? 3.800 1.734 3.261 1.00 94.88 106 ASP A O 1
ATOM 783 N N . LEU A 1 107 ? 3.621 2.796 1.297 1.00 96.19 107 LEU A N 1
ATOM 784 C CA . LEU A 1 107 ? 2.337 3.430 1.606 1.00 96.19 107 LEU A CA 1
ATOM 785 C C . LEU A 1 107 ? 1.242 2.411 1.968 1.00 96.19 107 LEU A C 1
ATOM 787 O O . LEU A 1 107 ? 0.404 2.675 2.831 1.00 96.19 107 LEU A O 1
ATOM 791 N N . VAL A 1 108 ? 1.218 1.258 1.297 1.00 95.00 108 VAL A N 1
ATOM 792 C CA . VAL A 1 108 ? 0.252 0.187 1.586 1.00 95.00 108 VAL A CA 1
ATOM 793 C C . VAL A 1 108 ? 0.520 -0.456 2.950 1.00 95.00 108 VAL A C 1
ATOM 795 O O . VAL A 1 108 ? -0.436 -0.742 3.676 1.00 95.00 108 VAL A O 1
ATOM 798 N N . ASP A 1 109 ? 1.785 -0.655 3.323 1.00 93.88 109 ASP A N 1
ATOM 799 C CA . ASP A 1 109 ? 2.138 -1.169 4.651 1.00 93.88 109 ASP A CA 1
ATOM 800 C C . ASP A 1 109 ? 1.793 -0.159 5.750 1.00 93.88 109 ASP A C 1
ATOM 802 O O . ASP A 1 109 ? 1.145 -0.529 6.732 1.00 93.88 109 ASP A O 1
ATOM 806 N N . ASP A 1 110 ? 2.110 1.122 5.543 1.00 93.56 110 ASP A N 1
ATOM 807 C CA . ASP A 1 110 ? 1.747 2.206 6.461 1.00 93.56 110 ASP A CA 1
ATOM 808 C C . ASP A 1 110 ? 0.228 2.273 6.683 1.00 93.56 110 ASP A C 1
ATOM 810 O O . ASP A 1 110 ? -0.244 2.449 7.810 1.00 93.56 110 ASP A O 1
ATOM 814 N N . ALA A 1 111 ? -0.563 2.082 5.623 1.00 92.31 111 ALA A N 1
ATOM 815 C CA . ALA A 1 111 ? -2.018 2.039 5.721 1.00 92.31 111 ALA A CA 1
ATOM 816 C C . ALA A 1 111 ? -2.509 0.823 6.530 1.00 92.31 111 ALA A C 1
ATOM 818 O O . ALA A 1 111 ? -3.403 0.957 7.369 1.00 92.31 111 ALA A O 1
ATOM 819 N N . ALA A 1 112 ? -1.922 -0.360 6.323 1.00 91.06 112 ALA A N 1
ATOM 820 C CA . ALA A 1 112 ? -2.254 -1.557 7.101 1.00 91.06 112 ALA A CA 1
ATOM 821 C C . ALA A 1 112 ? -1.890 -1.404 8.591 1.00 91.06 112 ALA A C 1
ATOM 823 O O . ALA A 1 112 ? -2.617 -1.877 9.475 1.00 91.06 112 ALA A O 1
ATOM 824 N N . ASP A 1 113 ? -0.794 -0.709 8.883 1.00 90.94 113 ASP A N 1
ATOM 825 C CA . ASP A 1 113 ? -0.379 -0.370 10.240 1.00 90.94 113 ASP A CA 1
ATOM 8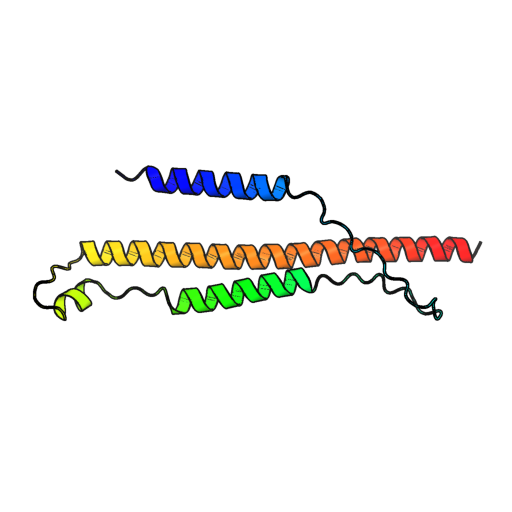26 C C . ASP A 1 113 ? -1.312 0.650 10.887 1.00 90.94 113 ASP A C 1
ATOM 828 O O . ASP A 1 113 ? -1.699 0.469 12.043 1.00 90.94 113 ASP A O 1
ATOM 832 N N . ALA A 1 114 ? -1.731 1.680 10.152 1.00 91.50 114 ALA A N 1
ATOM 833 C CA . ALA A 1 114 ? -2.712 2.648 10.628 1.00 91.50 114 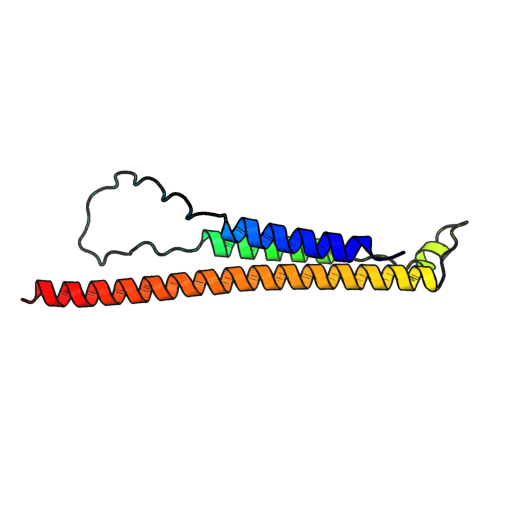ALA A CA 1
ATOM 834 C C . ALA A 1 114 ? -4.053 1.977 10.966 1.00 91.50 114 ALA A C 1
ATOM 836 O O . ALA A 1 114 ? -4.605 2.235 12.035 1.00 91.50 114 ALA A O 1
ATOM 837 N N . LEU A 1 115 ? -4.533 1.055 10.120 1.00 88.06 115 LEU A N 1
ATOM 838 C CA . LEU A 1 115 ? -5.736 0.258 10.395 1.00 88.06 115 LEU A CA 1
ATOM 839 C C . LEU A 1 115 ? -5.588 -0.570 11.674 1.00 88.06 115 LEU A C 1
ATOM 841 O O . LEU A 1 115 ? -6.474 -0.567 12.522 1.00 88.06 115 LEU A O 1
ATOM 845 N N . THR A 1 116 ? -4.448 -1.244 11.839 1.00 88.44 116 THR A N 1
ATOM 846 C CA . THR A 1 116 ? -4.162 -2.047 13.037 1.00 88.44 116 THR A CA 1
ATOM 847 C C . THR A 1 116 ? -4.117 -1.180 14.299 1.00 88.44 116 THR A C 1
ATOM 849 O O . THR A 1 116 ? -4.654 -1.566 15.334 1.00 88.44 116 THR A O 1
ATOM 852 N N . LYS A 1 117 ? -3.481 -0.005 14.231 1.00 88.50 117 LYS A N 1
ATOM 853 C CA . LYS A 1 117 ? -3.394 0.935 15.359 1.00 88.50 117 LYS A CA 1
ATOM 854 C C . LYS A 1 117 ? -4.762 1.509 15.721 1.00 88.50 117 LYS A C 1
ATOM 856 O O . LYS A 1 117 ? -5.079 1.572 16.903 1.00 88.50 117 LYS A O 1
ATOM 861 N N . GLY A 1 118 ? -5.566 1.885 14.726 1.00 88.19 118 GLY A N 1
ATOM 862 C CA . GLY A 1 118 ? -6.928 2.381 14.934 1.00 88.19 118 GLY A CA 1
ATOM 863 C C . GLY A 1 118 ? -7.827 1.342 15.606 1.00 88.19 118 GLY A C 1
ATOM 864 O O . GLY A 1 118 ? -8.460 1.652 16.609 1.00 88.19 118 GLY A O 1
ATOM 865 N N . ALA A 1 119 ? -7.793 0.098 15.119 1.00 88.06 119 ALA A N 1
ATOM 866 C CA . ALA A 1 119 ? -8.508 -1.042 15.699 1.00 88.06 119 ALA A CA 1
ATOM 867 C C . ALA A 1 119 ? -8.194 -1.253 17.191 1.00 88.06 119 ALA A C 1
ATOM 869 O O . ALA A 1 119 ? -9.084 -1.348 18.041 1.00 88.06 119 ALA A O 1
ATOM 870 N N . ASN A 1 120 ? -6.900 -1.248 17.524 1.00 86.44 120 ASN A N 1
ATOM 871 C CA . ASN A 1 120 ? -6.441 -1.366 18.906 1.00 86.44 120 ASN A CA 1
ATOM 872 C C . ASN A 1 120 ? -6.899 -0.182 19.772 1.00 86.44 120 ASN A C 1
ATOM 874 O O . ASN A 1 120 ? -7.242 -0.379 20.935 1.00 86.44 120 ASN A O 1
ATOM 878 N N . GLY A 1 121 ? -6.896 1.035 19.216 1.00 86.88 121 GLY A N 1
ATOM 879 C CA . GLY A 1 121 ? -7.342 2.243 19.911 1.00 86.88 121 GLY A CA 1
ATOM 880 C C . GLY A 1 121 ? -8.818 2.180 20.299 1.00 86.88 121 GLY A C 1
ATOM 881 O O . GLY A 1 121 ? -9.140 2.369 21.467 1.00 86.88 121 GLY A O 1
ATOM 882 N N . ILE A 1 122 ? -9.688 1.823 19.350 1.00 84.69 122 ILE A N 1
ATOM 883 C CA . ILE A 1 122 ? -11.134 1.672 19.591 1.00 84.69 122 ILE A CA 1
ATOM 884 C C . ILE A 1 122 ? -11.389 0.600 20.654 1.00 84.69 122 ILE A C 1
ATOM 886 O O . ILE A 1 122 ? -12.105 0.844 21.619 1.00 84.69 122 ILE A O 1
ATOM 890 N N . THR A 1 123 ? -10.728 -0.556 20.540 1.00 84.00 123 THR A N 1
ATOM 891 C CA . THR A 1 123 ? -10.870 -1.643 21.525 1.00 84.00 123 THR A CA 1
ATOM 892 C C . THR A 1 123 ? -10.474 -1.191 22.937 1.00 84.00 123 THR A C 1
ATOM 894 O O . THR A 1 123 ? -11.129 -1.547 23.915 1.00 84.00 123 THR A O 1
ATOM 897 N N . ALA A 1 124 ? -9.409 -0.393 23.062 1.00 80.81 124 ALA A N 1
ATOM 898 C CA . ALA A 1 124 ? -8.966 0.130 24.352 1.00 80.81 124 ALA A CA 1
ATOM 899 C C . ALA A 1 124 ? -9.957 1.147 24.947 1.00 80.81 124 ALA A C 1
ATOM 901 O O . ALA A 1 124 ? -10.195 1.131 26.156 1.00 80.81 124 ALA A O 1
ATOM 902 N N . GLU A 1 125 ? -10.544 2.013 24.117 1.00 85.00 125 GLU A N 1
ATOM 903 C CA . GLU A 1 125 ? -11.586 2.954 24.542 1.00 85.00 125 GLU A CA 1
ATOM 904 C C . GLU A 1 125 ? -12.851 2.222 25.000 1.00 85.00 125 GLU A C 1
ATOM 906 O O . GLU A 1 125 ? -13.361 2.507 26.087 1.00 85.00 125 GLU A O 1
ATOM 911 N N . ASP A 1 126 ? -13.306 1.234 24.230 1.00 83.81 126 ASP A N 1
ATOM 912 C CA . ASP A 1 126 ? -14.477 0.430 24.568 1.00 83.81 126 ASP A CA 1
ATOM 913 C C . ASP A 1 126 ? -14.270 -0.343 25.877 1.00 83.81 126 ASP A C 1
ATOM 915 O O . ASP A 1 126 ? -15.156 -0.353 26.734 1.00 83.81 126 ASP A O 1
ATOM 919 N N . GLN A 1 127 ? -13.083 -0.922 26.093 1.00 82.56 127 GLN A N 1
ATOM 920 C CA . GLN A 1 127 ? -12.753 -1.592 27.353 1.00 82.56 127 GLN A CA 1
ATOM 921 C C . GLN A 1 127 ? -12.759 -0.609 28.532 1.00 82.56 127 GLN A C 1
ATOM 923 O O . GLN A 1 127 ? -13.309 -0.909 29.591 1.00 82.56 127 GLN A O 1
ATOM 928 N N . ALA A 1 128 ? -12.213 0.596 28.353 1.00 83.44 128 ALA A N 1
ATOM 929 C CA . ALA A 1 128 ? -12.242 1.618 29.395 1.00 83.44 128 ALA A CA 1
ATOM 930 C C . ALA A 1 128 ? -13.677 2.069 29.728 1.00 83.44 128 ALA A C 1
ATOM 932 O O . ALA A 1 128 ? -13.983 2.361 30.887 1.00 83.44 128 ALA A O 1
ATOM 933 N N . ILE A 1 129 ? -14.570 2.130 28.734 1.00 86.75 129 ILE A N 1
ATOM 934 C CA . ILE A 1 129 ? -15.998 2.408 28.942 1.00 86.75 129 ILE A CA 1
ATOM 935 C C . ILE A 1 129 ? -16.663 1.245 29.685 1.00 86.75 129 ILE A C 1
ATOM 937 O O . ILE A 1 129 ? -17.372 1.483 30.665 1.00 86.75 129 ILE A O 1
ATOM 941 N N . ALA A 1 130 ? -16.401 0.005 29.271 1.00 82.06 130 ALA A N 1
ATOM 942 C CA . ALA A 1 130 ? -16.901 -1.205 29.918 1.00 82.06 130 ALA A CA 1
ATOM 943 C C . ALA A 1 130 ? -16.546 -1.249 31.409 1.00 82.06 130 ALA A C 1
ATOM 945 O O . ALA A 1 130 ? -17.410 -1.476 32.256 1.00 82.06 130 ALA A O 1
ATOM 946 N N . ASP A 1 131 ? -15.286 -0.963 31.737 1.00 84.25 131 ASP A N 1
ATOM 947 C CA . ASP A 1 131 ? -14.787 -0.969 33.109 1.00 84.25 131 ASP A CA 1
ATOM 948 C C . ASP A 1 131 ? -15.456 0.120 33.959 1.00 84.25 131 ASP A C 1
ATOM 950 O O . ASP A 1 131 ? -15.831 -0.129 35.107 1.00 84.25 131 ASP A O 1
ATOM 954 N N . ARG A 1 132 ? -15.691 1.312 33.389 1.00 86.69 132 ARG A N 1
ATOM 955 C CA . ARG A 1 132 ? -16.439 2.390 34.061 1.00 86.69 132 ARG A CA 1
ATOM 956 C C . ARG A 1 132 ? -17.896 2.012 34.311 1.00 86.69 132 ARG A C 1
ATOM 958 O O . ARG A 1 132 ? -18.410 2.298 35.390 1.00 86.69 132 ARG A O 1
ATOM 965 N N . LEU A 1 133 ? -18.557 1.378 33.341 1.00 88.00 133 LEU A N 1
ATOM 966 C CA . LEU A 1 133 ? -19.937 0.911 33.489 1.00 88.00 133 LEU A CA 1
ATOM 967 C C . LEU A 1 133 ? -20.041 -0.172 34.567 1.00 88.00 133 LEU A C 1
ATOM 969 O O . LEU A 1 133 ? -20.933 -0.098 35.409 1.00 88.00 133 LEU A O 1
ATOM 973 N N . ARG A 1 134 ? -19.100 -1.124 34.595 1.00 84.44 134 ARG A N 1
ATOM 974 C CA . ARG A 1 134 ? -19.035 -2.167 35.629 1.00 84.44 134 ARG A CA 1
ATOM 975 C C . ARG A 1 134 ? -18.825 -1.565 37.020 1.00 84.44 134 ARG A C 1
ATOM 977 O O . ARG A 1 134 ? -19.525 -1.942 37.954 1.00 84.44 134 ARG A O 1
ATOM 984 N N . ALA A 1 135 ? -17.922 -0.592 37.152 1.00 82.94 135 ALA A N 1
ATOM 985 C CA . ALA A 1 135 ? -17.697 0.107 38.417 1.00 82.94 135 ALA A CA 1
ATOM 986 C C . ALA A 1 135 ? -18.946 0.872 38.894 1.00 82.94 135 ALA A C 1
ATOM 988 O O . ALA A 1 135 ? -19.291 0.805 40.070 1.00 82.94 135 ALA A O 1
ATOM 989 N N . ALA A 1 136 ? -19.646 1.569 37.994 1.00 82.75 136 ALA A N 1
ATOM 990 C CA . ALA A 1 136 ? -20.873 2.291 38.334 1.00 82.75 136 ALA A CA 1
ATOM 991 C C . ALA A 1 136 ? -22.036 1.350 38.702 1.00 82.75 136 ALA A C 1
ATOM 993 O O . ALA A 1 136 ? -22.798 1.655 39.615 1.00 82.75 136 ALA A O 1
ATOM 994 N N . GLY A 1 137 ? -22.158 0.208 38.017 1.00 78.31 137 GLY A N 1
ATOM 995 C CA . GLY A 1 137 ? -23.148 -0.826 38.327 1.00 78.31 137 GLY A CA 1
ATOM 996 C C . GLY A 1 137 ? -22.931 -1.451 39.704 1.00 78.31 137 GLY A C 1
ATOM 997 O O . GLY A 1 137 ? -23.878 -1.530 40.477 1.00 78.31 137 GLY A O 1
ATOM 998 N N . GLY A 1 138 ? -21.684 -1.784 40.058 1.00 72.50 138 GLY A N 1
ATOM 999 C CA . GLY A 1 138 ? -21.362 -2.309 41.391 1.00 72.50 138 GLY A CA 1
ATOM 1000 C C . GLY A 1 138 ? -21.726 -1.338 42.521 1.00 72.50 138 GLY A C 1
ATOM 1001 O O . GLY A 1 138 ? -22.271 -1.746 43.537 1.00 72.50 138 GLY A O 1
ATOM 1002 N N . VAL A 1 139 ? -21.535 -0.031 42.309 1.00 67.38 139 VAL A N 1
ATOM 1003 C CA . VAL A 1 139 ? -21.952 1.003 43.278 1.00 67.38 139 VAL A CA 1
ATOM 1004 C C . VAL A 1 139 ? -23.476 1.059 43.463 1.00 67.38 139 VAL A C 1
ATOM 1006 O O . VAL A 1 139 ? -23.939 1.431 44.536 1.00 67.38 139 VAL A O 1
ATOM 1009 N N . LEU A 1 140 ? -24.258 0.714 42.436 1.00 57.41 140 LEU A N 1
ATOM 1010 C CA . LEU A 1 140 ? -25.724 0.701 42.500 1.00 57.41 140 LEU A CA 1
ATOM 1011 C C . LEU A 1 140 ? -26.294 -0.599 43.083 1.00 57.41 140 LEU A C 1
ATOM 1013 O O . LEU A 1 140 ? -27.406 -0.573 43.596 1.00 57.41 140 LEU A O 1
ATOM 1017 N N . GLU A 1 141 ? -25.573 -1.717 42.993 1.00 58.72 141 GLU A N 1
ATOM 1018 C CA . GLU A 1 141 ? -25.984 -3.000 43.585 1.00 58.72 141 GLU A CA 1
ATOM 1019 C C . GLU A 1 141 ? -25.682 -3.082 45.095 1.00 58.72 141 GLU A C 1
ATOM 1021 O O . GLU A 1 141 ? -26.363 -3.815 45.810 1.00 58.72 141 GLU A O 1
ATOM 1026 N N . ASP A 1 142 ? -24.715 -2.297 45.585 1.00 54.16 142 ASP A N 1
ATOM 1027 C CA . ASP A 1 142 ? -24.327 -2.217 47.003 1.00 54.16 142 ASP A CA 1
ATOM 1028 C C . ASP A 1 142 ? -25.100 -1.145 47.820 1.00 54.16 142 ASP A C 1
ATOM 1030 O O . ASP A 1 142 ? -24.834 -0.978 49.017 1.00 54.16 142 ASP A O 1
ATOM 1034 N N . ALA A 1 143 ? -26.030 -0.402 47.201 1.00 50.44 143 ALA A N 1
ATOM 1035 C CA . ALA A 1 143 ? -26.816 0.688 47.808 1.00 50.44 143 ALA A CA 1
ATOM 1036 C C . ALA A 1 143 ? -28.275 0.291 48.093 1.00 50.44 143 ALA A C 1
ATOM 1038 O O . ALA A 1 143 ? -28.791 0.706 49.160 1.00 50.44 143 ALA A O 1
#

Foldseek 3Di:
DPPPPVVVVVVVVVVVVVVVVVPPPDPDPDDDDDDDDDPDQDPPPLDPPVLLVVLVVLLVVLVVCLVVQQDDQQVVVQVVDPPRDDDDVNNVVSVVSNVVSVVVSVVSNVVSVVSVVVSVVVSVVVVVVSVVVVVVVVVVVVD